Protein AF-A0A821VDT1-F1 (afdb_monomer_lite)

Secondary structure (DSSP, 8-state):
---------------TT----PPPPSS-------S-SS---HHHHHHHHHHHHHHHHS-------S-HHHHHHHHHS-SSGGG------------

Sequence (95 aa):
MSIKTPDTPDNNTVDDEDYFIPSTPSSPLTPCTPFPKEYPNEATCIESFHKCFERRYNACPVFYVGSLQKACKQAFDSELIKERRPVLVYIHYDK

Radius of gyration: 23.08 Å; chains: 1; bounding box: 36×74×42 Å

Foldseek 3Di:
DDDDDDPDPPPPPVPPPPPDDPDDDPDDQDQLPLADPDCPDQLVSVVSNQVSCCVRPVDGDDDDRHDPVVVCCQQDVDPPPVRHHDDDDDDDDDD

pLDDT: mean 76.13, std 18.69, range [38.81, 96.0]

Structure (mmCIF, N/CA/C/O backbone):
data_AF-A0A821VDT1-F1
#
_entry.id   AF-A0A821VDT1-F1
#
loop_
_atom_site.group_PDB
_atom_site.id
_atom_site.type_symbol
_atom_site.label_atom_id
_atom_site.label_alt_id
_atom_site.label_comp_id
_atom_site.label_asym_id
_atom_site.label_entity_id
_atom_site.label_seq_id
_atom_site.pdbx_PDB_ins_code
_atom_site.Cartn_x
_atom_site.Cartn_y
_atom_site.Cartn_z
_atom_site.occupancy
_atom_site.B_iso_or_equiv
_atom_site.auth_seq_id
_atom_site.auth_comp_id
_atom_site.auth_asym_id
_atom_site.auth_atom_id
_atom_site.pdbx_PDB_model_num
ATOM 1 N N . MET A 1 1 ? -14.447 -68.267 7.220 1.00 41.88 1 MET A N 1
ATOM 2 C CA . MET A 1 1 ? -14.404 -66.825 7.533 1.00 41.88 1 MET A CA 1
ATOM 3 C C . MET A 1 1 ? -13.058 -66.300 7.072 1.00 41.88 1 MET A C 1
ATOM 5 O O . MET A 1 1 ? -12.058 -66.631 7.690 1.00 41.88 1 MET A O 1
ATOM 9 N N . SER A 1 2 ? -13.031 -65.557 5.969 1.00 38.81 2 SER A N 1
ATOM 10 C CA . SER A 1 2 ? -11.841 -64.836 5.510 1.00 38.81 2 SER A CA 1
ATOM 11 C C . SER A 1 2 ? -12.281 -63.428 5.155 1.00 38.81 2 SER A C 1
ATOM 13 O O . SER A 1 2 ? -13.149 -63.232 4.308 1.00 38.81 2 SER A O 1
ATOM 15 N N . ILE A 1 3 ? -11.727 -62.478 5.893 1.00 44.47 3 ILE A N 1
ATOM 16 C CA . ILE A 1 3 ? -11.989 -61.052 5.794 1.00 44.47 3 ILE A CA 1
ATOM 17 C C . ILE A 1 3 ? -11.141 -60.563 4.617 1.00 44.47 3 ILE A C 1
ATOM 19 O O . ILE A 1 3 ? -9.918 -60.662 4.668 1.00 44.47 3 ILE A O 1
ATOM 23 N N . LYS A 1 4 ? -11.774 -60.107 3.533 1.00 43.38 4 LYS A N 1
ATOM 24 C CA . LYS A 1 4 ? -11.092 -59.321 2.499 1.00 43.38 4 LYS A CA 1
ATOM 25 C C . LYS A 1 4 ? -11.211 -57.857 2.901 1.00 43.38 4 LYS A C 1
ATOM 27 O O . LYS A 1 4 ? -12.285 -57.279 2.765 1.00 43.38 4 LYS A O 1
ATOM 32 N N . THR A 1 5 ? -10.131 -57.272 3.398 1.00 56.09 5 THR A N 1
ATOM 33 C CA . THR A 1 5 ? -9.933 -55.823 3.343 1.00 56.09 5 THR A CA 1
ATOM 34 C C . THR A 1 5 ? -9.561 -55.449 1.907 1.00 56.09 5 THR A C 1
ATOM 36 O O . THR A 1 5 ? -8.654 -56.066 1.345 1.00 56.09 5 THR A O 1
ATOM 39 N N . PRO A 1 6 ? -10.256 -54.499 1.266 1.00 49.41 6 PRO A N 1
ATOM 40 C CA . PRO A 1 6 ? -9.758 -53.886 0.048 1.00 49.41 6 PRO A CA 1
ATOM 41 C C . PRO A 1 6 ? -8.758 -52.787 0.426 1.00 49.41 6 PRO A C 1
ATOM 43 O O . PRO A 1 6 ? -9.155 -51.703 0.845 1.00 49.41 6 PRO A O 1
ATOM 46 N N . ASP A 1 7 ? -7.466 -53.066 0.258 1.00 49.81 7 ASP A N 1
ATOM 47 C CA . ASP A 1 7 ? -6.450 -52.020 0.144 1.00 49.81 7 ASP A CA 1
ATOM 48 C C . ASP A 1 7 ? -6.662 -51.311 -1.197 1.00 49.81 7 ASP A C 1
ATOM 50 O O . ASP A 1 7 ? -6.187 -51.751 -2.245 1.00 49.81 7 ASP A O 1
ATOM 54 N N . THR A 1 8 ? -7.438 -50.232 -1.166 1.00 56.19 8 THR A N 1
ATOM 55 C CA . THR A 1 8 ? -7.495 -49.270 -2.267 1.00 56.19 8 THR A CA 1
ATOM 56 C C . THR A 1 8 ? -6.679 -48.071 -1.803 1.00 56.19 8 THR A C 1
ATOM 58 O O . THR A 1 8 ? -7.104 -47.411 -0.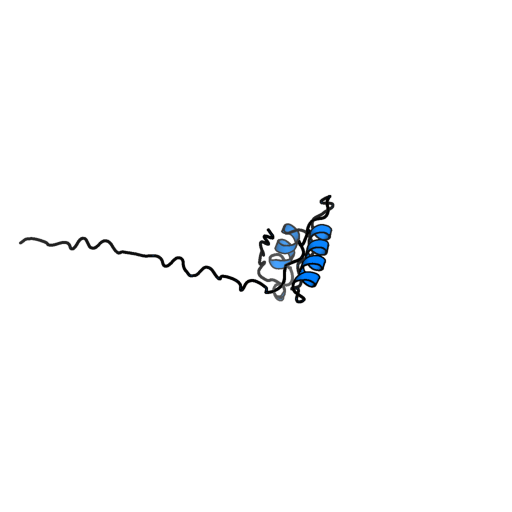856 1.00 56.19 8 THR A O 1
ATOM 61 N N . PRO A 1 9 ? -5.500 -47.783 -2.376 1.00 52.31 9 PRO A N 1
ATOM 62 C CA . PRO A 1 9 ? -4.899 -46.482 -2.160 1.00 52.31 9 PRO A CA 1
ATOM 63 C C . PRO A 1 9 ? -5.779 -45.454 -2.876 1.00 52.31 9 PRO A C 1
ATOM 65 O O . PRO A 1 9 ? -5.894 -45.476 -4.103 1.00 52.31 9 PRO A O 1
ATOM 68 N N . ASP A 1 10 ? -6.422 -44.591 -2.089 1.00 48.44 10 ASP A N 1
ATOM 69 C CA . ASP A 1 10 ? -7.054 -43.362 -2.558 1.00 48.44 10 ASP A CA 1
ATOM 70 C C . ASP A 1 10 ? -6.015 -42.567 -3.350 1.00 48.44 10 ASP A C 1
ATOM 72 O O . ASP A 1 10 ? -5.116 -41.930 -2.795 1.00 48.44 10 ASP A O 1
ATOM 76 N N . ASN A 1 11 ? -6.123 -42.640 -4.674 1.00 49.47 11 ASN A N 1
ATOM 77 C CA . ASN A 1 11 ? -5.380 -41.793 -5.584 1.00 49.47 11 ASN A CA 1
ATOM 78 C C . ASN A 1 11 ? -5.987 -40.386 -5.509 1.00 49.47 11 ASN A C 1
ATOM 80 O O . ASN A 1 11 ? -6.748 -39.975 -6.381 1.00 49.47 11 ASN A O 1
ATOM 84 N N . ASN A 1 12 ? -5.683 -39.664 -4.429 1.00 49.03 12 ASN A N 1
ATOM 85 C CA . ASN A 1 12 ? -5.875 -38.223 -4.360 1.00 49.03 12 ASN A CA 1
ATOM 86 C C . ASN A 1 12 ? -4.808 -37.569 -5.243 1.00 49.03 12 ASN A C 1
ATOM 88 O O . ASN A 1 12 ? -3.811 -37.038 -4.755 1.00 49.03 12 ASN A O 1
ATOM 92 N N . THR A 1 13 ? -5.010 -37.619 -6.559 1.00 48.84 13 THR A N 1
ATOM 93 C CA . THR A 1 13 ? -4.480 -36.592 -7.457 1.00 48.84 13 THR A CA 1
ATOM 94 C C . THR A 1 13 ? -5.140 -35.286 -7.043 1.00 48.84 13 THR A C 1
ATOM 96 O O . THR A 1 13 ? -6.267 -34.993 -7.434 1.00 48.84 13 THR A O 1
ATOM 99 N N . VAL A 1 14 ? -4.464 -34.553 -6.159 1.00 50.66 14 VAL A N 1
ATOM 100 C CA . VAL A 1 14 ? -4.731 -33.136 -5.948 1.00 50.66 14 VAL A CA 1
ATOM 101 C C . VAL A 1 14 ? -4.369 -32.476 -7.272 1.00 50.66 14 VAL A C 1
ATOM 103 O O . VAL A 1 14 ? -3.203 -32.455 -7.657 1.00 50.66 14 VAL A O 1
ATOM 106 N N . ASP A 1 15 ? -5.396 -32.082 -8.014 1.00 44.22 15 ASP A N 1
ATOM 107 C CA . ASP A 1 15 ? -5.282 -31.322 -9.251 1.00 44.22 15 ASP A CA 1
ATOM 108 C C . ASP A 1 15 ? -4.683 -29.957 -8.874 1.00 44.22 15 ASP A C 1
ATOM 110 O O . ASP A 1 15 ? -5.365 -29.086 -8.339 1.00 44.22 15 ASP A O 1
ATOM 114 N N . ASP A 1 16 ? -3.370 -29.807 -9.050 1.00 54.47 16 ASP A N 1
ATOM 115 C CA . ASP A 1 16 ? -2.589 -28.598 -8.739 1.00 54.47 16 ASP A CA 1
ATOM 116 C C . ASP A 1 16 ? -2.789 -27.509 -9.825 1.00 54.47 16 ASP A C 1
ATOM 118 O O . ASP A 1 16 ? -1.930 -26.663 -10.058 1.00 54.47 16 ASP A O 1
ATOM 122 N N . GLU A 1 17 ? -3.921 -27.540 -10.535 1.00 53.56 17 GLU A N 1
ATOM 123 C CA . GLU A 1 17 ? -4.202 -26.736 -11.735 1.00 53.56 17 GLU A CA 1
ATOM 124 C C . GLU A 1 17 ? -5.013 -25.455 -11.440 1.00 53.56 17 GLU A C 1
ATOM 126 O O . GLU A 1 17 ? -5.318 -24.681 -12.345 1.00 53.56 17 GLU A O 1
ATOM 131 N N . ASP A 1 18 ? -5.302 -25.154 -10.169 1.00 52.78 18 ASP A N 1
ATOM 132 C CA . ASP A 1 18 ? -5.981 -23.912 -9.753 1.00 52.78 18 ASP A CA 1
ATOM 133 C C . ASP A 1 18 ? -5.018 -22.718 -9.555 1.00 52.78 18 ASP A C 1
ATOM 135 O O . ASP A 1 18 ? -5.347 -21.713 -8.913 1.00 52.78 18 ASP A O 1
ATOM 139 N N . TYR A 1 19 ? -3.813 -22.767 -10.130 1.00 56.44 19 TYR A N 1
ATOM 140 C CA . TYR A 1 19 ? -2.975 -21.574 -10.232 1.00 56.44 19 TYR A CA 1
ATOM 141 C C . TYR A 1 19 ? -3.525 -20.665 -11.331 1.00 56.44 19 TYR A C 1
ATOM 143 O O . TYR A 1 19 ? -3.323 -20.891 -12.519 1.00 56.44 19 TYR A O 1
ATOM 151 N N . PHE A 1 20 ? -4.204 -19.590 -10.926 1.00 62.28 20 PHE A N 1
ATOM 152 C CA . PHE A 1 20 ? -4.597 -18.493 -11.808 1.00 62.28 20 PHE A CA 1
ATOM 153 C C . PHE A 1 20 ? -3.391 -18.025 -12.643 1.00 62.28 20 PHE A C 1
ATOM 155 O O . PHE A 1 20 ? -2.476 -17.391 -12.115 1.00 62.28 20 PHE A O 1
ATOM 162 N N . ILE A 1 21 ? -3.385 -18.336 -13.943 1.00 56.16 21 ILE A N 1
ATOM 163 C CA . ILE A 1 21 ? -2.377 -17.856 -14.893 1.00 56.16 21 ILE A CA 1
ATOM 164 C C . ILE A 1 21 ? -2.889 -16.527 -15.468 1.00 56.16 21 ILE A C 1
ATOM 166 O O . ILE A 1 21 ? -3.763 -16.544 -16.338 1.00 56.16 21 ILE A O 1
ATOM 170 N N . PRO A 1 22 ? -2.406 -15.354 -15.012 1.00 57.88 22 PRO A N 1
ATOM 171 C CA . PRO A 1 22 ? -2.801 -14.092 -15.618 1.00 57.88 22 PRO A CA 1
ATOM 172 C C . PRO A 1 22 ? -2.326 -14.043 -17.074 1.00 57.88 22 PRO A C 1
ATOM 174 O O . PRO A 1 22 ? -1.158 -14.297 -17.373 1.00 57.88 2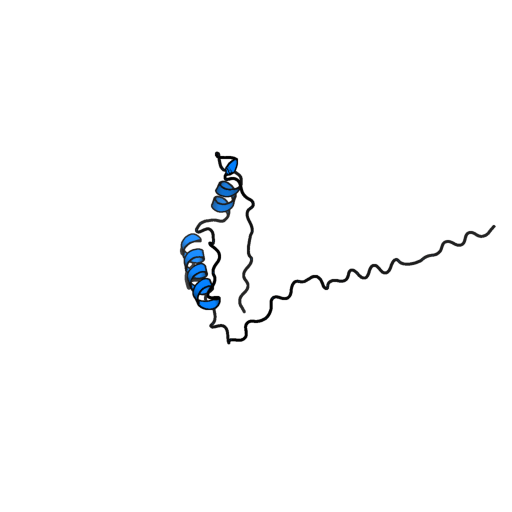2 PRO A O 1
ATOM 177 N N . SER A 1 23 ? -3.241 -13.686 -17.975 1.00 53.22 23 SER A N 1
ATOM 178 C CA . SER A 1 23 ? -2.977 -13.481 -19.399 1.00 53.22 23 SER A CA 1
ATOM 179 C C . SER A 1 23 ? -1.764 -12.568 -19.602 1.00 53.22 23 SER A C 1
ATOM 181 O O . SER A 1 23 ? -1.729 -11.442 -19.103 1.00 53.22 23 SER A O 1
ATOM 183 N N . THR A 1 24 ? -0.762 -13.040 -20.344 1.00 53.75 24 THR A N 1
ATOM 184 C CA . THR A 1 24 ? 0.447 -12.261 -20.634 1.00 53.75 24 THR A CA 1
ATOM 185 C C . THR A 1 24 ? 0.107 -11.052 -21.514 1.00 53.75 24 THR A C 1
ATOM 187 O O . THR A 1 24 ? -0.542 -11.232 -22.548 1.00 53.75 24 THR A O 1
ATOM 190 N N . PRO A 1 25 ? 0.542 -9.828 -21.165 1.00 56.09 25 PRO A N 1
ATOM 191 C CA . PRO A 1 25 ? 0.271 -8.645 -21.976 1.00 56.09 25 PRO A CA 1
ATOM 192 C C . PRO A 1 25 ? 0.997 -8.714 -23.330 1.00 56.09 25 PRO A C 1
ATOM 194 O O . PRO A 1 25 ? 2.140 -9.152 -23.423 1.00 56.09 25 PRO A O 1
ATOM 197 N N . SER A 1 26 ? 0.324 -8.251 -24.385 1.00 52.53 26 SER A N 1
ATOM 198 C CA . SER A 1 26 ? 0.726 -8.359 -25.798 1.00 52.53 26 SER A CA 1
ATOM 199 C C . SER A 1 26 ? 1.804 -7.366 -26.260 1.00 52.53 26 SER A C 1
ATOM 201 O O . SER A 1 26 ? 2.136 -7.335 -27.442 1.00 52.53 26 SER A O 1
ATOM 203 N N . SER A 1 27 ? 2.349 -6.550 -25.358 1.00 53.19 27 SER A N 1
ATOM 204 C CA . SER A 1 27 ? 3.363 -5.538 -25.674 1.00 53.19 27 SER A CA 1
ATOM 205 C C . SER A 1 27 ? 4.638 -5.803 -24.878 1.00 53.19 27 SER A C 1
ATOM 207 O O . SER A 1 27 ? 4.530 -6.183 -23.710 1.00 53.19 27 SER A O 1
ATOM 209 N N . PRO A 1 28 ? 5.837 -5.581 -25.458 1.00 53.75 28 PRO A N 1
ATOM 210 C CA . PRO A 1 28 ? 7.086 -5.690 -24.717 1.00 53.75 28 PRO A CA 1
ATOM 211 C C . PRO A 1 28 ? 7.024 -4.721 -23.540 1.00 53.75 28 PRO A C 1
ATOM 213 O O . PRO A 1 28 ? 6.974 -3.501 -23.710 1.00 53.75 28 PRO A O 1
ATOM 216 N N . LEU A 1 29 ? 6.943 -5.286 -22.341 1.00 60.41 29 LEU A N 1
ATOM 217 C CA . LEU A 1 29 ? 6.833 -4.517 -21.122 1.00 60.41 29 LEU A CA 1
ATOM 218 C C . LEU A 1 29 ? 8.158 -3.784 -20.938 1.00 60.41 29 LEU A C 1
ATOM 220 O O . LEU A 1 29 ? 9.204 -4.407 -20.771 1.00 60.41 29 LEU A O 1
ATOM 224 N N . THR A 1 30 ? 8.130 -2.454 -20.998 1.00 60.59 30 THR A N 1
ATOM 225 C CA . THR A 1 30 ? 9.284 -1.664 -20.571 1.00 60.59 30 THR A CA 1
ATOM 226 C C . THR A 1 30 ? 9.639 -2.085 -19.145 1.00 60.59 30 THR A C 1
ATOM 228 O O . THR A 1 30 ? 8.713 -2.143 -18.319 1.00 60.59 30 THR A O 1
ATOM 231 N N . PRO A 1 31 ? 10.926 -2.363 -18.847 1.00 61.94 31 PRO A N 1
ATOM 232 C CA . PRO A 1 31 ? 11.354 -2.729 -17.507 1.00 61.94 31 PRO A CA 1
ATOM 233 C C . PRO A 1 31 ? 10.806 -1.708 -16.520 1.00 61.94 31 PRO A C 1
ATOM 235 O O . PRO A 1 31 ? 11.110 -0.513 -16.602 1.00 61.94 31 PRO A O 1
ATOM 238 N N . CYS A 1 32 ? 9.930 -2.162 -15.629 1.00 61.47 32 CYS A N 1
ATOM 239 C CA . CYS A 1 32 ? 9.491 -1.335 -14.530 1.00 61.47 32 CYS A CA 1
ATOM 240 C C . CYS A 1 32 ? 10.657 -1.396 -13.559 1.00 61.47 32 CYS A C 1
ATOM 242 O O . CYS A 1 32 ? 10.785 -2.376 -12.847 1.00 61.47 32 CYS A O 1
ATOM 244 N N . THR A 1 33 ? 11.569 -0.423 -13.576 1.00 63.66 33 THR A N 1
ATOM 245 C CA . THR A 1 33 ? 12.542 -0.287 -12.487 1.00 63.66 33 THR A CA 1
ATOM 246 C C . THR A 1 33 ? 11.783 0.372 -11.340 1.00 63.66 33 THR A C 1
ATOM 248 O O . THR A 1 33 ? 11.678 1.603 -11.315 1.00 63.66 33 THR A O 1
ATOM 251 N N . PRO A 1 34 ? 11.147 -0.398 -10.441 1.00 60.31 34 PRO A N 1
ATOM 252 C CA . PRO A 1 34 ? 10.164 0.150 -9.517 1.00 60.31 34 PRO A CA 1
ATOM 253 C C . PRO A 1 34 ? 10.857 0.787 -8.312 1.00 60.31 34 PRO A C 1
ATOM 255 O O . PRO A 1 34 ? 10.234 1.499 -7.528 1.00 60.31 34 PRO A O 1
ATOM 258 N N . PHE A 1 35 ? 12.161 0.538 -8.184 1.00 64.19 35 PHE A N 1
ATOM 259 C CA . PHE A 1 35 ? 12.961 0.904 -7.047 1.00 64.19 35 PHE A CA 1
ATOM 260 C C . PHE A 1 35 ? 13.976 1.971 -7.447 1.00 64.19 35 PHE A C 1
ATOM 262 O O . PHE A 1 35 ? 14.732 1.779 -8.408 1.00 64.19 35 PHE A O 1
ATOM 269 N N . PR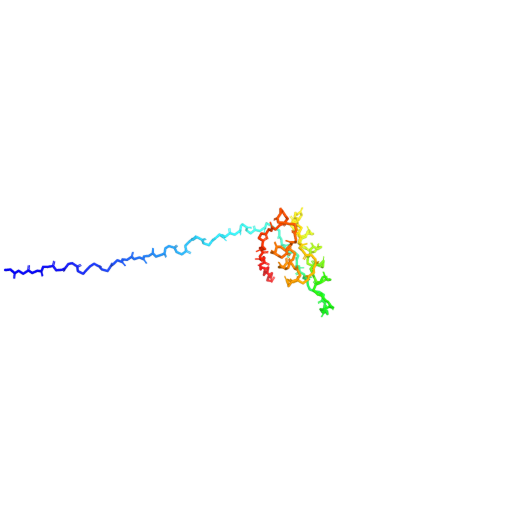O A 1 36 ? 14.002 3.105 -6.731 1.00 65.31 36 PRO A N 1
ATOM 270 C CA . PRO A 1 36 ? 15.106 4.038 -6.847 1.00 65.31 36 PRO A CA 1
ATOM 271 C C . PRO A 1 36 ? 16.431 3.328 -6.512 1.00 65.31 36 PRO A C 1
ATOM 273 O O . PRO A 1 36 ? 16.461 2.347 -5.772 1.00 65.31 36 PRO A O 1
ATOM 276 N N . LYS A 1 37 ? 17.543 3.812 -7.086 1.00 70.12 37 LYS A N 1
ATOM 277 C CA . LYS A 1 37 ? 18.891 3.244 -6.850 1.00 70.12 37 LYS A CA 1
ATOM 278 C C . LYS A 1 37 ? 19.269 3.221 -5.365 1.00 70.12 37 LYS A C 1
ATOM 280 O O . LYS A 1 37 ? 20.063 2.392 -4.940 1.00 70.12 37 LYS A O 1
ATOM 285 N N . GLU A 1 38 ? 18.688 4.137 -4.606 1.00 75.81 38 GLU A N 1
ATOM 286 C CA . GLU A 1 38 ? 18.755 4.216 -3.157 1.00 75.81 38 GLU A CA 1
ATOM 287 C C . GLU A 1 38 ? 17.340 4.000 -2.617 1.00 75.81 38 GLU A C 1
ATOM 289 O O . GLU A 1 38 ? 16.381 4.428 -3.254 1.00 75.81 38 GLU A O 1
ATOM 294 N N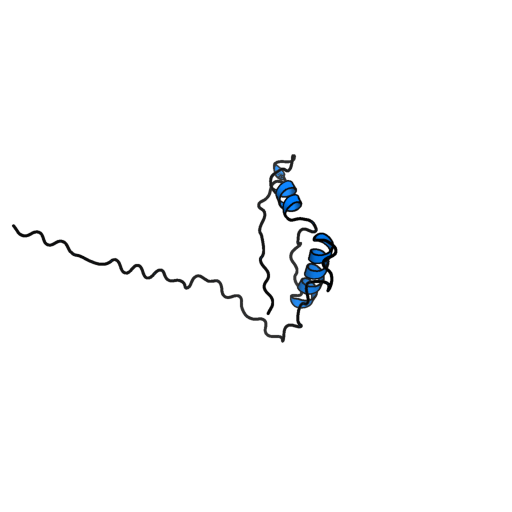 . TYR A 1 39 ? 17.198 3.348 -1.461 1.00 78.94 39 TYR A N 1
ATOM 295 C CA . TYR A 1 39 ? 15.911 3.126 -0.793 1.00 78.94 39 TYR A CA 1
ATOM 296 C C . TYR A 1 39 ? 15.733 4.169 0.319 1.00 78.94 39 TYR A C 1
ATOM 298 O O . TYR A 1 39 ? 16.058 3.882 1.472 1.00 78.94 39 TYR A O 1
ATOM 306 N N . PRO A 1 40 ? 15.263 5.395 0.014 1.00 81.00 40 PRO A N 1
ATOM 307 C CA . PRO A 1 40 ? 15.262 6.481 0.989 1.00 81.00 40 PRO A CA 1
ATOM 308 C C . PRO A 1 40 ? 14.262 6.238 2.124 1.00 81.00 40 PRO A C 1
ATOM 310 O O . PRO A 1 40 ? 14.543 6.564 3.272 1.00 81.00 40 PRO A O 1
ATOM 313 N N . ASN A 1 41 ? 13.081 5.702 1.801 1.00 89.06 41 ASN A N 1
ATOM 314 C CA . ASN A 1 41 ? 12.039 5.270 2.732 1.00 89.06 41 ASN A CA 1
ATOM 315 C C . ASN A 1 41 ? 10.924 4.525 1.969 1.00 89.06 41 ASN A C 1
ATOM 317 O O . ASN A 1 41 ? 10.809 4.639 0.745 1.00 89.06 41 ASN A O 1
ATOM 321 N N . GLU A 1 42 ? 10.080 3.790 2.697 1.00 90.50 42 GLU A N 1
ATOM 322 C CA . GLU A 1 42 ? 9.005 2.967 2.126 1.00 90.50 42 GLU A CA 1
ATOM 323 C C . GLU A 1 42 ? 7.973 3.787 1.337 1.00 90.50 42 GLU A C 1
ATOM 325 O O . GLU A 1 42 ? 7.595 3.387 0.241 1.00 90.50 42 GLU A O 1
ATOM 330 N N . ALA A 1 43 ? 7.564 4.962 1.829 1.00 91.38 43 ALA A N 1
ATOM 331 C CA . ALA A 1 43 ? 6.563 5.796 1.159 1.00 91.38 43 ALA A CA 1
ATOM 332 C C . ALA A 1 43 ? 7.028 6.239 -0.239 1.00 91.38 43 ALA A C 1
ATOM 334 O O . ALA A 1 43 ? 6.318 6.033 -1.222 1.00 91.38 43 ALA A O 1
ATOM 335 N N . THR A 1 44 ? 8.256 6.753 -0.351 1.00 89.88 44 THR A N 1
ATOM 336 C CA . THR A 1 44 ? 8.853 7.155 -1.634 1.00 89.88 44 THR A CA 1
ATOM 337 C C . THR A 1 44 ? 9.016 5.971 -2.594 1.00 89.88 44 THR A C 1
ATOM 339 O O . THR A 1 44 ? 8.843 6.126 -3.807 1.00 89.88 44 THR A O 1
ATOM 342 N N . CYS A 1 45 ? 9.322 4.778 -2.074 1.00 89.44 45 CYS A N 1
ATOM 343 C CA . CYS A 1 45 ? 9.407 3.567 -2.891 1.00 89.44 45 CYS A CA 1
ATOM 344 C C . CYS A 1 45 ? 8.031 3.164 -3.441 1.00 89.44 45 CYS A C 1
ATOM 346 O O . CYS A 1 45 ? 7.917 2.889 -4.634 1.00 89.44 45 CYS A O 1
ATOM 348 N N . ILE A 1 46 ? 6.977 3.198 -2.615 1.00 91.31 46 ILE A N 1
ATOM 349 C CA . ILE A 1 46 ? 5.607 2.893 -3.056 1.00 91.31 46 ILE A CA 1
ATOM 350 C C . ILE A 1 46 ? 5.096 3.925 -4.069 1.00 91.31 46 ILE A C 1
ATOM 352 O O . ILE A 1 46 ? 4.486 3.543 -5.064 1.00 91.31 46 ILE A O 1
ATOM 356 N N . GLU A 1 47 ? 5.377 5.216 -3.885 1.00 91.00 47 GLU A N 1
ATOM 357 C CA . GLU A 1 47 ? 5.003 6.249 -4.864 1.00 91.00 47 GLU A CA 1
ATOM 358 C C . GLU A 1 47 ? 5.698 6.048 -6.217 1.00 91.00 47 GLU A C 1
ATOM 360 O O . GLU A 1 47 ? 5.089 6.236 -7.275 1.00 91.00 47 GLU A O 1
ATOM 365 N N . SER A 1 48 ? 6.976 5.660 -6.192 1.00 89.56 48 SER A N 1
ATOM 366 C CA . SER A 1 48 ? 7.745 5.355 -7.403 1.00 89.56 48 SER A CA 1
ATOM 367 C C . SER A 1 48 ? 7.180 4.125 -8.112 1.00 89.56 48 SER A C 1
ATOM 369 O O . SER A 1 48 ? 6.940 4.168 -9.320 1.00 89.56 48 SER A O 1
ATOM 371 N N . PHE A 1 49 ? 6.878 3.071 -7.350 1.00 90.06 49 PHE A N 1
ATOM 372 C CA . PHE A 1 49 ? 6.202 1.880 -7.852 1.00 90.06 49 PHE A CA 1
ATOM 373 C C . PHE A 1 49 ? 4.840 2.216 -8.471 1.00 90.06 49 PHE A C 1
ATOM 375 O O . PHE A 1 49 ? 4.581 1.809 -9.600 1.00 90.06 49 PHE A O 1
ATOM 382 N N . HIS A 1 50 ? 4.006 3.009 -7.791 1.00 90.81 50 HIS A N 1
ATOM 383 C CA . HIS A 1 50 ? 2.684 3.423 -8.271 1.00 90.81 50 HIS A CA 1
ATOM 384 C C . HIS A 1 50 ? 2.771 4.115 -9.639 1.00 90.81 50 HIS A C 1
ATOM 386 O O . HIS A 1 50 ? 2.081 3.716 -10.574 1.00 90.81 50 HIS A O 1
ATOM 392 N N . LYS A 1 51 ? 3.693 5.076 -9.800 1.00 89.06 51 LYS A N 1
ATOM 393 C CA . LYS A 1 51 ? 3.912 5.777 -11.081 1.00 89.06 51 LYS A CA 1
ATOM 394 C C . LYS A 1 51 ? 4.338 4.834 -12.206 1.00 89.06 51 LYS A C 1
ATOM 396 O O . LYS A 1 51 ? 3.915 5.005 -13.350 1.00 89.06 51 LYS A O 1
ATOM 401 N N . CYS A 1 52 ? 5.205 3.867 -11.913 1.00 87.69 52 CYS A N 1
ATOM 402 C CA . CYS A 1 52 ? 5.637 2.909 -12.923 1.00 87.69 52 CYS A CA 1
ATOM 403 C C . CYS A 1 52 ? 4.541 1.880 -13.250 1.00 87.69 52 CYS A C 1
ATOM 405 O O . CYS A 1 52 ? 4.372 1.538 -14.420 1.00 87.69 52 CYS A O 1
ATOM 407 N N . PHE A 1 53 ? 3.769 1.437 -12.253 1.00 89.75 53 PHE A N 1
ATOM 408 C CA . PHE A 1 53 ? 2.635 0.529 -12.434 1.00 89.75 53 PHE A CA 1
ATOM 409 C C . PHE A 1 53 ? 1.553 1.174 -13.306 1.00 89.75 53 PHE A C 1
ATOM 411 O O . PHE A 1 53 ? 1.143 0.592 -14.309 1.00 89.75 53 PHE A O 1
ATOM 418 N N . GLU A 1 54 ? 1.154 2.406 -12.986 1.00 89.50 54 GLU A N 1
ATOM 419 C CA . GLU A 1 54 ? 0.163 3.167 -13.751 1.00 89.50 54 GLU A CA 1
ATOM 420 C C . GLU A 1 54 ? 0.590 3.349 -15.211 1.00 89.50 54 GLU A C 1
ATOM 422 O O . GLU A 1 54 ? -0.182 3.048 -16.119 1.00 89.50 54 GLU A O 1
ATOM 427 N N . ARG A 1 55 ? 1.849 3.743 -15.452 1.00 87.12 55 ARG A N 1
ATOM 428 C CA . ARG A 1 55 ? 2.389 3.896 -16.813 1.00 87.12 55 ARG A CA 1
ATOM 429 C C . ARG A 1 55 ? 2.357 2.593 -17.613 1.00 87.12 55 ARG A C 1
ATOM 431 O O . ARG A 1 55 ? 2.197 2.632 -18.829 1.00 87.12 55 ARG A O 1
ATOM 438 N N . ARG A 1 56 ? 2.571 1.453 -16.954 1.00 85.56 56 ARG A N 1
ATOM 439 C CA . ARG A 1 56 ? 2.672 0.145 -17.614 1.00 85.56 56 ARG A CA 1
ATOM 440 C C . ARG A 1 56 ? 1.311 -0.477 -17.898 1.00 85.56 56 ARG A C 1
ATOM 442 O O . ARG A 1 56 ? 1.140 -1.076 -18.955 1.00 85.56 56 ARG A O 1
ATOM 449 N N . TYR A 1 57 ? 0.367 -0.354 -16.968 1.00 85.31 57 TYR A N 1
ATOM 450 C CA . TYR A 1 57 ? -0.914 -1.059 -17.040 1.00 85.31 57 TYR A CA 1
ATOM 451 C C . TYR A 1 57 ? -2.099 -0.153 -17.398 1.00 85.31 57 TYR A C 1
ATOM 453 O O . TYR A 1 57 ? -3.184 -0.673 -17.642 1.00 85.31 57 TYR A O 1
ATOM 461 N N . ASN A 1 58 ? -1.925 1.176 -17.449 1.00 81.62 58 ASN A N 1
ATOM 462 C CA . ASN A 1 58 ? -2.973 2.184 -17.707 1.00 81.62 58 ASN A CA 1
ATOM 463 C C . ASN A 1 58 ? -4.190 2.128 -16.757 1.00 81.62 58 ASN A C 1
ATOM 465 O O . ASN A 1 58 ? -5.160 2.861 -16.931 1.00 81.62 58 ASN A O 1
ATOM 469 N N . ALA A 1 59 ? -4.134 1.270 -15.743 1.00 81.62 59 ALA A N 1
ATOM 470 C CA . ALA A 1 59 ? -5.090 1.132 -14.665 1.00 81.62 59 ALA A CA 1
ATOM 471 C C . ALA A 1 59 ? -4.284 0.807 -13.409 1.00 81.62 59 ALA A C 1
ATOM 473 O O . ALA A 1 59 ? -3.501 -0.145 -13.401 1.00 81.62 59 ALA A O 1
ATOM 474 N N . CYS A 1 60 ? -4.445 1.612 -12.362 1.00 86.12 60 CYS A N 1
ATOM 475 C CA . CYS A 1 60 ? -3.684 1.450 -11.135 1.00 86.12 60 CYS A CA 1
ATOM 476 C C . CYS A 1 60 ? -4.623 1.469 -9.928 1.00 86.12 60 CYS A C 1
ATOM 478 O O . CYS A 1 60 ? -5.338 2.456 -9.737 1.00 86.12 60 CYS A O 1
ATOM 480 N N . PRO A 1 61 ? -4.659 0.402 -9.109 1.00 90.25 61 PRO A N 1
ATOM 481 C CA . PRO A 1 61 ? -5.355 0.472 -7.838 1.00 90.25 61 PRO A CA 1
ATOM 482 C C . PRO A 1 61 ? -4.654 1.485 -6.926 1.00 90.25 61 PRO A C 1
ATOM 484 O O . PRO A 1 61 ? -3.453 1.738 -7.043 1.00 90.25 61 PRO A O 1
ATOM 487 N N . VAL A 1 62 ? -5.408 2.042 -5.981 1.00 90.62 62 VAL A N 1
ATOM 488 C CA . VAL A 1 62 ? -4.843 2.933 -4.967 1.00 90.62 62 VAL A CA 1
ATOM 489 C C . VAL A 1 62 ? -4.033 2.093 -3.980 1.00 90.62 62 VAL A C 1
ATOM 491 O O . VAL A 1 62 ? -4.602 1.364 -3.165 1.00 90.62 62 VAL A O 1
ATOM 494 N N . PHE A 1 63 ? -2.704 2.191 -4.043 1.00 93.25 63 PHE A N 1
ATOM 495 C CA . PHE A 1 63 ? -1.825 1.587 -3.041 1.00 93.25 63 PHE A CA 1
ATOM 496 C C . PHE A 1 63 ? -1.724 2.470 -1.797 1.00 93.25 63 PHE A C 1
ATOM 498 O O . PHE A 1 63 ? -1.739 3.700 -1.867 1.00 93.25 63 PHE A O 1
ATOM 505 N N . TYR A 1 64 ? -1.583 1.830 -0.638 1.00 95.38 64 TYR A N 1
ATOM 506 C CA . TYR A 1 64 ? -1.305 2.533 0.606 1.00 95.38 64 TYR A CA 1
ATOM 507 C C . TYR A 1 64 ? 0.124 3.091 0.603 1.00 95.38 64 TYR A C 1
ATOM 509 O O . TYR A 1 64 ? 1.082 2.328 0.498 1.00 95.38 64 TYR A O 1
ATOM 517 N N . VAL A 1 65 ? 0.273 4.408 0.763 1.00 94.50 65 VAL A N 1
ATOM 518 C CA . VAL A 1 65 ? 1.581 5.074 0.839 1.00 94.50 65 VAL A CA 1
ATOM 519 C C . VAL A 1 65 ? 2.012 5.197 2.298 1.00 94.50 65 VAL A C 1
ATOM 521 O O . VAL A 1 65 ? 1.483 6.004 3.061 1.00 94.50 65 VAL A O 1
ATOM 524 N N . GLY A 1 66 ? 2.988 4.388 2.697 1.00 93.31 66 GLY A N 1
ATOM 525 C CA . GLY A 1 66 ? 3.507 4.355 4.059 1.00 93.31 66 GLY A CA 1
ATOM 526 C C . GLY A 1 66 ? 4.041 2.977 4.416 1.00 93.31 66 GLY A C 1
ATOM 527 O O . GLY A 1 66 ? 4.228 2.134 3.543 1.00 93.31 66 GLY A O 1
ATOM 528 N N . SER A 1 67 ? 4.268 2.745 5.710 1.00 94.31 67 SER A N 1
ATOM 529 C CA . SER A 1 67 ? 4.752 1.448 6.172 1.00 94.31 67 SER A CA 1
ATOM 530 C C . SER A 1 67 ? 3.653 0.413 6.294 1.00 94.31 67 SER A C 1
ATOM 532 O O . SER A 1 67 ? 2.523 0.737 6.667 1.00 94.31 67 SER A O 1
ATOM 534 N N . LEU A 1 68 ? 4.002 -0.856 6.069 1.00 94.31 68 LEU A N 1
ATOM 535 C CA . LEU A 1 68 ? 3.074 -1.973 6.265 1.00 94.31 68 LEU A CA 1
ATOM 536 C C . LEU A 1 68 ? 2.518 -1.985 7.696 1.00 94.31 68 LEU A C 1
ATOM 538 O O . LEU A 1 68 ? 1.326 -2.190 7.903 1.00 94.31 68 LEU A O 1
ATOM 542 N N . GLN A 1 69 ? 3.357 -1.670 8.687 1.00 95.38 69 GLN A N 1
ATOM 543 C CA . GLN A 1 69 ? 2.921 -1.556 10.077 1.00 95.38 69 GLN A CA 1
ATOM 544 C C . GLN A 1 69 ? 1.825 -0.492 10.253 1.00 95.38 69 GLN A C 1
ATOM 546 O O . GLN A 1 69 ? 0.853 -0.726 10.971 1.00 95.38 69 GLN A O 1
ATOM 551 N N . LYS A 1 70 ? 1.960 0.676 9.609 1.00 95.12 70 LYS A N 1
ATOM 552 C CA . LYS A 1 70 ? 0.934 1.728 9.659 1.00 95.12 70 LYS A CA 1
ATOM 553 C C . LYS A 1 70 ? -0.329 1.325 8.895 1.00 95.12 70 LYS A C 1
ATOM 555 O O . LYS A 1 70 ? -1.419 1.602 9.390 1.00 95.12 70 LYS A O 1
ATOM 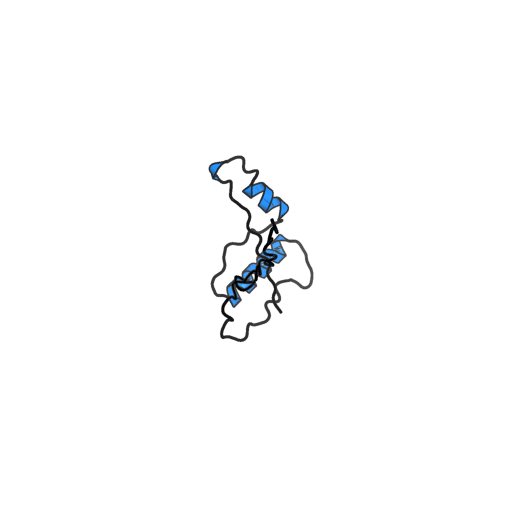560 N N . ALA A 1 71 ? -0.192 0.622 7.768 1.00 94.88 71 ALA A N 1
ATOM 561 C CA . ALA A 1 71 ? -1.326 0.074 7.025 1.00 94.88 71 ALA A CA 1
ATOM 562 C C . ALA A 1 71 ? -2.156 -0.877 7.902 1.00 94.88 71 ALA A C 1
ATOM 564 O O . ALA A 1 71 ? -3.371 -0.713 8.003 1.00 94.88 71 ALA A O 1
ATOM 565 N N . CYS A 1 72 ? -1.496 -1.806 8.604 1.00 96.00 72 CYS A N 1
ATOM 566 C CA . CYS A 1 72 ? -2.151 -2.728 9.533 1.00 96.00 72 CYS A CA 1
ATOM 567 C C . CYS A 1 72 ? -2.853 -1.987 10.674 1.00 96.00 72 CYS A C 1
ATOM 569 O O . CYS A 1 72 ? -4.025 -2.252 10.932 1.00 96.00 72 CYS A O 1
ATOM 571 N N . LYS A 1 73 ? -2.188 -1.012 11.308 1.00 95.62 73 LYS A N 1
ATOM 572 C CA . LYS A 1 73 ? -2.815 -0.208 12.371 1.00 95.62 73 LYS A CA 1
ATOM 573 C C . LYS A 1 73 ? -4.056 0.532 11.874 1.00 95.62 73 LYS A C 1
ATOM 575 O O . LYS A 1 73 ? -5.094 0.485 12.517 1.00 95.62 73 LYS A O 1
ATOM 580 N N . GLN A 1 74 ? -3.990 1.179 10.711 1.00 93.50 74 GLN A N 1
ATOM 581 C CA . GLN A 1 74 ? -5.146 1.897 10.166 1.00 93.50 74 GLN A CA 1
ATOM 582 C C . GLN A 1 74 ? -6.300 0.955 9.794 1.00 93.50 74 GLN A C 1
ATOM 584 O O . GLN A 1 74 ? -7.465 1.329 9.901 1.00 93.50 74 GLN A O 1
ATOM 589 N N . ALA A 1 75 ? -5.982 -0.251 9.334 1.00 95.19 75 ALA A N 1
ATOM 590 C CA . ALA A 1 75 ? -6.964 -1.219 8.875 1.00 95.19 75 ALA A CA 1
ATOM 591 C C . ALA A 1 75 ? -7.665 -1.958 10.027 1.00 95.19 75 ALA A C 1
ATOM 593 O O . ALA A 1 75 ? -8.884 -2.132 9.985 1.00 95.19 75 ALA A O 1
ATOM 594 N N . PHE A 1 76 ? -6.918 -2.359 11.058 1.00 95.81 76 PHE A N 1
ATOM 595 C CA . PHE A 1 76 ? -7.428 -3.189 12.155 1.00 95.81 76 PHE A CA 1
ATOM 596 C C . PHE A 1 76 ? -7.703 -2.398 13.439 1.00 95.81 76 PHE A C 1
ATOM 598 O O . PHE A 1 76 ? -8.720 -2.636 14.093 1.00 95.81 76 PHE A O 1
ATOM 605 N N . ASP A 1 77 ? -6.856 -1.418 13.758 1.00 94.88 77 ASP A N 1
ATOM 606 C CA . ASP A 1 77 ? -6.890 -0.677 15.026 1.00 94.88 77 ASP A CA 1
ATOM 607 C C . ASP A 1 77 ? -7.630 0.667 14.914 1.00 94.88 77 ASP A C 1
ATOM 609 O O . ASP A 1 77 ? -7.537 1.500 15.815 1.00 94.88 77 ASP A O 1
ATOM 613 N N . SER A 1 78 ? -8.381 0.907 13.829 1.00 91.62 78 SER A N 1
ATOM 614 C CA . SER A 1 78 ? -9.184 2.131 13.707 1.00 91.62 78 SER A CA 1
ATOM 615 C C . SER A 1 78 ? -10.195 2.235 14.856 1.00 91.62 78 SER A C 1
ATOM 617 O O . SER A 1 78 ? -10.943 1.285 15.142 1.00 91.62 78 SER A O 1
ATOM 619 N N . GLU A 1 79 ? -10.230 3.409 15.496 1.00 92.56 79 GLU A N 1
ATOM 620 C CA . GLU A 1 79 ? -11.214 3.775 16.523 1.00 92.56 79 GLU A CA 1
ATOM 621 C C . GLU A 1 79 ? -12.636 3.766 15.946 1.00 92.56 79 GLU A C 1
ATOM 623 O O . GLU A 1 79 ? -13.599 3.383 16.613 1.00 92.56 79 GLU A O 1
ATOM 628 N N . LEU A 1 80 ? -12.766 4.120 14.665 1.00 94.00 80 LEU A N 1
ATOM 629 C CA . LEU A 1 80 ? -14.016 4.050 13.928 1.00 94.00 80 LEU A CA 1
ATOM 630 C C . LEU A 1 80 ? -14.195 2.633 13.380 1.00 94.00 80 LEU A C 1
ATOM 632 O O . LEU A 1 80 ? -13.703 2.295 12.308 1.00 94.00 80 LEU A O 1
ATOM 636 N N . ILE A 1 81 ? -14.962 1.807 14.098 1.00 93.00 81 ILE A N 1
ATOM 637 C CA . ILE A 1 81 ? -15.224 0.397 13.739 1.00 93.00 81 ILE A CA 1
ATOM 638 C C . ILE A 1 81 ? -15.700 0.249 12.285 1.00 93.00 81 ILE A C 1
ATOM 640 O O . ILE A 1 81 ? -15.279 -0.672 11.594 1.00 93.00 81 ILE A O 1
ATOM 644 N N . LYS A 1 82 ? -16.524 1.188 11.801 1.00 95.31 82 LYS A N 1
ATOM 645 C CA . LYS A 1 82 ? -17.035 1.216 10.419 1.00 95.31 82 LYS A CA 1
ATOM 646 C C . LYS A 1 82 ? -15.949 1.379 9.344 1.00 95.31 82 LYS A C 1
ATOM 648 O O . LYS A 1 82 ? -16.217 1.120 8.179 1.00 95.31 82 LYS A O 1
ATOM 653 N N . GLU A 1 83 ? -14.761 1.849 9.715 1.00 93.69 83 GLU A N 1
ATOM 654 C CA . GLU A 1 83 ? -13.632 2.064 8.803 1.00 93.69 83 GLU A CA 1
ATOM 655 C C . GLU A 1 83 ? -12.630 0.909 8.811 1.00 93.69 83 GLU A C 1
ATOM 657 O O . GLU A 1 83 ? -11.713 0.891 7.980 1.00 93.69 83 GLU A O 1
ATOM 662 N N . ARG A 1 84 ? -12.799 -0.050 9.733 1.00 95.19 84 ARG A N 1
ATOM 663 C CA . ARG A 1 84 ? -11.975 -1.255 9.779 1.00 95.19 84 ARG A CA 1
ATOM 664 C C . ARG A 1 84 ? -12.181 -2.057 8.505 1.00 95.19 84 ARG A C 1
ATOM 666 O O . ARG A 1 84 ? -13.305 -2.251 8.043 1.00 95.19 84 ARG A O 1
ATOM 673 N N . ARG A 1 8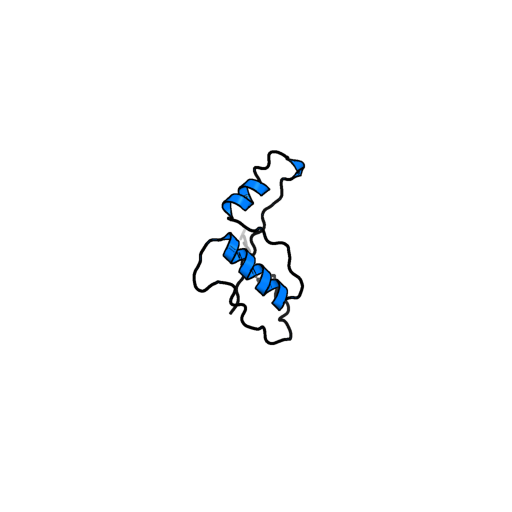5 ? -11.080 -2.521 7.933 1.00 94.69 85 ARG A N 1
ATOM 674 C CA . ARG A 1 85 ? -11.057 -3.220 6.646 1.00 94.69 85 ARG A CA 1
ATOM 675 C C . ARG A 1 85 ? -9.922 -4.239 6.630 1.00 94.69 85 ARG A C 1
ATOM 677 O O . ARG A 1 85 ? -8.945 -4.042 7.346 1.00 94.69 85 ARG A O 1
ATOM 684 N N . PRO A 1 86 ? -10.020 -5.325 5.850 1.00 94.75 86 PRO A N 1
ATOM 685 C CA . PRO A 1 86 ? -8.898 -6.241 5.696 1.00 94.75 86 PRO A CA 1
ATOM 686 C C . PRO A 1 86 ? -7.715 -5.543 5.009 1.00 94.75 86 PRO A C 1
ATOM 688 O O . PRO A 1 86 ? -7.896 -4.625 4.205 1.00 94.75 86 PRO A O 1
ATOM 691 N N . VAL A 1 87 ? -6.503 -6.012 5.304 1.00 95.25 87 VAL A N 1
ATOM 692 C CA . VAL A 1 87 ? -5.292 -5.657 4.553 1.00 95.25 87 VAL A CA 1
ATOM 693 C C . VAL A 1 87 ? -5.002 -6.773 3.561 1.00 95.25 87 VAL A C 1
ATOM 695 O O . VAL A 1 87 ? -4.873 -7.928 3.957 1.00 95.25 87 VAL A O 1
ATOM 698 N N . LEU A 1 88 ? -4.872 -6.417 2.285 1.00 96.00 88 LEU A N 1
ATOM 699 C CA . LEU A 1 88 ? -4.392 -7.314 1.240 1.00 96.00 88 LEU A CA 1
ATOM 700 C C . LEU A 1 88 ? -2.948 -6.949 0.894 1.00 96.00 88 LEU A C 1
ATOM 702 O O . LEU A 1 88 ? -2.653 -5.787 0.611 1.00 96.00 88 LEU A O 1
ATOM 706 N N . VAL A 1 89 ? -2.060 -7.941 0.896 1.00 94.69 89 VAL A N 1
ATOM 707 C CA . VAL A 1 89 ? -0.667 -7.774 0.471 1.00 94.69 89 VAL A CA 1
ATOM 708 C C . VAL A 1 89 ? -0.530 -8.297 -0.952 1.00 94.69 89 VAL A C 1
ATOM 710 O O . VAL A 1 89 ? -0.724 -9.483 -1.206 1.00 94.69 89 VAL A O 1
ATOM 713 N N . TYR A 1 90 ? -0.190 -7.404 -1.878 1.00 92.94 90 TYR A N 1
ATOM 714 C CA . TYR A 1 90 ? 0.135 -7.757 -3.254 1.00 92.94 90 TYR A CA 1
ATOM 715 C C . TYR A 1 90 ? 1.651 -7.896 -3.397 1.00 92.94 90 TYR A C 1
ATOM 717 O O . TYR A 1 90 ? 2.387 -6.923 -3.235 1.00 92.94 90 TYR A O 1
ATOM 725 N N . ILE A 1 91 ? 2.113 -9.111 -3.690 1.00 90.81 91 ILE A N 1
ATOM 726 C CA . ILE A 1 91 ? 3.527 -9.385 -3.947 1.00 90.81 91 ILE A CA 1
ATOM 727 C C . ILE A 1 91 ? 3.764 -9.215 -5.444 1.00 90.81 91 ILE A C 1
ATOM 729 O O . ILE A 1 91 ? 3.275 -10.001 -6.252 1.00 90.81 91 ILE A O 1
ATOM 733 N N . HIS A 1 92 ? 4.509 -8.175 -5.811 1.00 88.19 92 HIS A N 1
ATOM 734 C CA . HIS A 1 92 ? 4.871 -7.924 -7.198 1.00 88.19 92 HIS A CA 1
ATOM 735 C C . HIS A 1 92 ? 6.241 -8.518 -7.522 1.00 88.19 92 HIS A C 1
ATOM 737 O O . HIS A 1 92 ? 7.222 -8.234 -6.835 1.00 88.19 92 HIS A O 1
ATOM 743 N N . TYR A 1 93 ? 6.308 -9.291 -8.601 1.00 83.88 93 TYR A N 1
ATOM 744 C CA . TYR A 1 93 ? 7.551 -9.791 -9.171 1.00 83.88 93 TYR A CA 1
ATOM 745 C C . TYR A 1 93 ? 7.618 -9.379 -10.644 1.00 83.88 93 TYR A C 1
ATOM 747 O O . TYR A 1 93 ? 6.742 -9.747 -11.427 1.00 83.88 93 TYR A O 1
ATOM 755 N N . ASP A 1 94 ? 8.638 -8.596 -11.001 1.00 74.44 94 ASP A N 1
ATOM 756 C CA . ASP A 1 94 ? 8.953 -8.214 -12.381 1.00 74.44 94 ASP A CA 1
ATOM 757 C C . ASP A 1 94 ? 10.311 -8.826 -12.744 1.00 74.44 94 ASP A C 1
ATOM 759 O O . ASP A 1 94 ? 11.249 -8.735 -11.946 1.00 74.44 94 ASP A O 1
ATOM 763 N N . LYS A 1 95 ? 10.382 -9.509 -13.892 1.00 59.94 95 LYS A N 1
ATOM 764 C CA . LYS A 1 95 ? 11.598 -10.176 -14.388 1.00 59.94 95 LYS A CA 1
ATOM 765 C C . LYS A 1 95 ? 12.448 -9.232 -15.225 1.00 59.94 95 LYS A C 1
ATOM 767 O O . LYS A 1 95 ? 11.854 -8.464 -16.013 1.00 59.94 95 LYS A O 1
#